Protein AF-A0A6J6MJV5-F1 (afdb_monomer)

Mean predicted aligned error: 5.66 Å

pLDDT: mean 80.17, std 11.16, range [46.12, 89.5]

Radius of gyration: 9.92 Å; Cα contacts (8 Å, |Δi|>4): 78; chains: 1; bounding box: 23×20×25 Å

Nearest PDB structures (foldseek):
  7ena-assembly1_4  TM=5.634E-01  e=6.752E+00  Homo sapiens

Solvent-accessible surface area (backbone atoms only — not comparable to full-atom values): 3447 Å² total; per-residue (Å²): 139,70,56,62,77,40,90,79,19,40,57,47,85,77,46,52,77,66,35,47,55,52,48,50,56,34,39,77,68,56,21,28,34,64,76,40,45,77,71,47,24,49,23,59,27,81,67,21,57,78,46,38,71,58,55,50,51,64,52,71,106

Organism: NCBI:txid449393

Secondary structure (DSSP, 8-state):
--GGGSTT-EEGGGS-HHHHHHHHHHHHTTSB-HHHHHTTEE-B-HHHHHTHHHHHHHH--

Sequence (61 aa):
MLQIRLVDGIDRKTLTSEQDSNAARYLESDHISYSHWSQGRVVLTQSGRLIADRIVRELMV

Structure (mmCIF, N/CA/C/O backbone):
data_AF-A0A6J6MJV5-F1
#
_entry.id   AF-A0A6J6MJV5-F1
#
loop_
_atom_site.group_PDB
_atom_site.id
_atom_site.type_symbol
_atom_site.label_atom_id
_atom_site.label_alt_id
_atom_site.label_comp_id
_atom_site.label_asym_id
_atom_site.label_entity_id
_atom_site.label_seq_id
_atom_site.pdbx_PDB_ins_code
_atom_site.Cartn_x
_atom_site.Cartn_y
_atom_site.Cartn_z
_atom_site.occupancy
_atom_site.B_iso_or_equiv
_atom_site.auth_seq_id
_atom_site.auth_comp_id
_atom_site.auth_asym_id
_atom_site.auth_atom_id
_atom_site.pdbx_PDB_model_num
ATOM 1 N N . MET A 1 1 ? 2.831 -4.016 -15.072 1.00 46.12 1 MET A N 1
ATOM 2 C CA . MET A 1 1 ? 1.364 -3.893 -14.887 1.00 46.12 1 MET A CA 1
ATOM 3 C C . MET A 1 1 ? 1.005 -4.469 -13.513 1.00 46.12 1 MET A C 1
ATOM 5 O O . MET A 1 1 ? 0.801 -5.662 -13.391 1.00 46.12 1 MET A O 1
ATOM 9 N N . LEU A 1 2 ? 1.283 -3.727 -12.433 1.00 51.94 2 LEU A N 1
ATOM 10 C CA . LEU A 1 2 ? 0.335 -2.902 -11.649 1.00 51.94 2 LEU A CA 1
A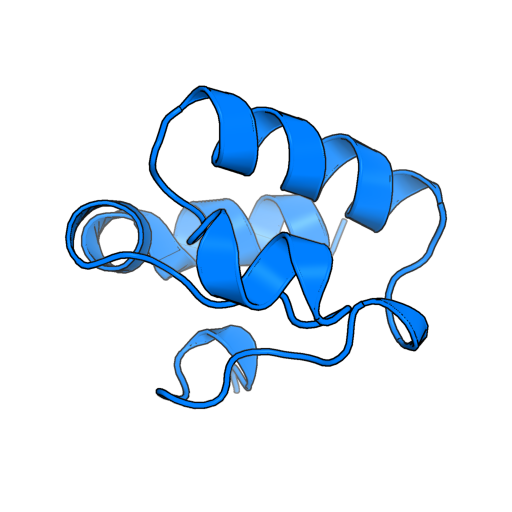TOM 11 C C . LEU A 1 2 ? -0.665 -3.700 -10.771 1.00 51.94 2 LEU A C 1
ATOM 13 O O . LEU A 1 2 ? -1.858 -3.415 -10.778 1.00 51.94 2 LEU A O 1
ATOM 17 N N . GLN A 1 3 ? -0.178 -4.653 -9.961 1.00 53.62 3 GLN A N 1
ATOM 18 C CA . GLN A 1 3 ? -1.001 -5.348 -8.950 1.00 53.62 3 GLN A CA 1
ATOM 19 C C . GLN A 1 3 ? -1.511 -4.424 -7.828 1.00 53.62 3 GLN A C 1
ATOM 21 O O . GLN A 1 3 ? -2.589 -4.664 -7.304 1.00 53.62 3 GLN A O 1
ATOM 26 N N . ILE A 1 4 ? -0.830 -3.310 -7.531 1.00 53.19 4 ILE A N 1
ATOM 27 C CA . ILE A 1 4 ? -1.312 -2.303 -6.559 1.00 53.19 4 ILE A CA 1
ATOM 28 C C . ILE A 1 4 ? -2.645 -1.652 -6.970 1.00 53.19 4 ILE A C 1
ATOM 30 O O . ILE A 1 4 ? -3.367 -1.137 -6.119 1.00 53.19 4 ILE A O 1
ATOM 34 N N . ARG A 1 5 ? -3.005 -1.675 -8.263 1.00 56.56 5 ARG A N 1
ATOM 35 C CA . ARG A 1 5 ? -4.295 -1.144 -8.736 1.00 56.56 5 ARG A CA 1
ATOM 36 C C . ARG A 1 5 ? -5.469 -2.100 -8.492 1.00 56.56 5 ARG A C 1
ATOM 38 O O . ARG A 1 5 ? -6.613 -1.695 -8.696 1.00 56.56 5 ARG A O 1
ATOM 45 N N . LEU A 1 6 ? -5.215 -3.349 -8.096 1.00 57.31 6 LEU A N 1
ATOM 46 C CA . LEU A 1 6 ? -6.275 -4.305 -7.790 1.00 57.31 6 LEU A CA 1
ATOM 47 C C . LEU A 1 6 ? -6.957 -3.932 -6.473 1.00 57.31 6 LEU A C 1
ATOM 49 O O . LEU A 1 6 ? -6.322 -3.452 -5.538 1.00 57.31 6 LEU A O 1
ATOM 53 N N . VAL A 1 7 ? -8.267 -4.180 -6.404 1.00 58.22 7 VAL A N 1
ATOM 54 C CA . VAL A 1 7 ? -9.078 -3.974 -5.192 1.00 58.22 7 VAL A CA 1
ATOM 55 C C . VAL A 1 7 ? -8.493 -4.697 -3.976 1.00 58.22 7 VAL A C 1
ATOM 57 O O . VAL A 1 7 ? -8.597 -4.178 -2.871 1.00 58.22 7 VAL A O 1
ATOM 60 N N . ASP A 1 8 ? -7.836 -5.836 -4.203 1.00 59.91 8 ASP A N 1
ATOM 61 C CA . ASP A 1 8 ? -7.196 -6.659 -3.175 1.00 59.91 8 ASP A CA 1
ATOM 62 C C . ASP A 1 8 ? -5.888 -6.080 -2.615 1.00 59.91 8 ASP A C 1
ATOM 64 O O . ASP A 1 8 ? -5.437 -6.521 -1.555 1.00 59.91 8 ASP A O 1
ATOM 68 N N . GLY A 1 9 ? -5.291 -5.092 -3.291 1.00 74.25 9 GLY A N 1
ATOM 69 C CA . GLY A 1 9 ? -3.980 -4.558 -2.936 1.00 74.25 9 GLY A CA 1
ATOM 70 C C . GLY A 1 9 ? -2.843 -5.560 -3.148 1.00 74.25 9 GLY A C 1
ATOM 71 O O . GLY A 1 9 ? -2.949 -6.486 -3.953 1.00 74.25 9 GLY A O 1
ATOM 72 N N . ILE A 1 10 ? -1.736 -5.360 -2.432 1.00 80.12 10 ILE A N 1
ATOM 73 C CA . ILE A 1 10 ? -0.606 -6.301 -2.391 1.00 80.12 10 ILE A CA 1
ATOM 74 C C . ILE A 1 10 ? -0.335 -6.764 -0.963 1.00 80.12 10 ILE A C 1
ATOM 76 O O . ILE A 1 10 ? -0.646 -6.067 0.003 1.00 80.12 10 ILE A O 1
ATOM 80 N N . ASP A 1 11 ? 0.248 -7.950 -0.822 1.00 81.88 11 ASP A N 1
ATOM 81 C CA . ASP A 1 11 ? 0.603 -8.479 0.490 1.00 81.88 11 ASP A CA 1
ATOM 82 C C . ASP A 1 11 ? 1.801 -7.710 1.056 1.00 81.88 11 ASP A C 1
ATOM 84 O O . ASP A 1 11 ? 2.836 -7.577 0.399 1.00 81.88 11 ASP A O 1
ATOM 88 N N . ARG A 1 12 ? 1.682 -7.208 2.286 1.00 82.50 12 ARG A N 1
ATOM 89 C CA . ARG A 1 12 ? 2.747 -6.449 2.952 1.00 82.50 12 ARG A CA 1
ATOM 90 C C . ARG A 1 12 ? 4.021 -7.282 3.099 1.00 82.50 12 ARG A C 1
ATOM 92 O O . ARG A 1 12 ? 5.110 -6.729 3.083 1.00 82.50 12 ARG A O 1
ATOM 99 N N . LYS A 1 13 ? 3.916 -8.614 3.167 1.00 80.56 13 LYS A N 1
ATOM 100 C CA . LYS A 1 13 ? 5.081 -9.513 3.238 1.00 80.56 13 LYS A CA 1
ATOM 101 C C . LYS A 1 13 ? 5.896 -9.557 1.949 1.00 80.56 13 LYS A C 1
ATOM 103 O O . LYS A 1 13 ? 7.022 -10.040 1.969 1.00 80.56 13 LYS A O 1
ATOM 108 N N . THR A 1 14 ? 5.327 -9.106 0.833 1.00 81.19 14 THR A N 1
ATOM 109 C CA . THR A 1 14 ? 6.053 -8.992 -0.441 1.00 81.19 14 THR A CA 1
ATOM 110 C C . THR A 1 14 ? 6.853 -7.698 -0.543 1.00 81.19 14 THR A C 1
ATOM 112 O O . THR A 1 14 ? 7.674 -7.572 -1.447 1.00 81.19 14 THR A O 1
ATOM 115 N N . LEU A 1 15 ? 6.631 -6.758 0.383 1.00 79.94 15 LEU A N 1
ATOM 116 C CA . LEU A 1 15 ? 7.354 -5.500 0.441 1.00 79.94 15 LEU A CA 1
ATOM 117 C C . LEU A 1 15 ? 8.702 -5.675 1.140 1.00 79.94 15 LEU A C 1
ATOM 119 O O . LEU A 1 15 ? 8.819 -6.366 2.153 1.00 79.94 15 LEU A O 1
ATOM 123 N N . THR A 1 16 ? 9.722 -5.005 0.615 1.00 83.81 16 THR A N 1
ATOM 124 C CA . THR A 1 16 ? 10.988 -4.798 1.321 1.00 83.81 16 THR A CA 1
ATOM 125 C C . THR A 1 16 ? 10.802 -3.784 2.452 1.00 83.81 16 THR A C 1
ATOM 127 O O . THR A 1 16 ? 9.838 -3.018 2.471 1.00 83.81 16 THR A O 1
ATOM 130 N N . SER A 1 17 ? 11.747 -3.727 3.393 1.00 83.75 17 SER A N 1
ATOM 131 C CA . SER A 1 17 ? 11.692 -2.773 4.512 1.00 83.75 17 SER A CA 1
ATOM 132 C C . SER A 1 17 ? 11.595 -1.308 4.061 1.00 83.75 17 SER A C 1
ATOM 134 O O . SER A 1 17 ? 10.969 -0.496 4.738 1.00 83.75 17 SER A O 1
ATOM 136 N N . GLU A 1 18 ? 12.195 -0.964 2.917 1.00 84.25 18 GLU A N 1
ATOM 137 C CA . GLU A 1 18 ? 12.122 0.386 2.348 1.00 84.25 18 GLU A CA 1
ATOM 138 C C . GLU A 1 18 ? 10.725 0.685 1.794 1.00 84.25 18 GLU A C 1
ATOM 140 O O . GLU A 1 18 ? 10.128 1.717 2.110 1.00 84.25 18 GLU A O 1
ATOM 145 N N . GLN A 1 19 ? 10.155 -0.266 1.053 1.00 83.31 19 GLN A N 1
ATOM 146 C CA . GLN A 1 19 ? 8.799 -0.156 0.526 1.00 83.31 19 GLN A CA 1
ATOM 147 C C . GLN A 1 19 ? 7.754 -0.107 1.646 1.00 83.31 19 GLN A C 1
ATOM 149 O O . GLN A 1 19 ? 6.788 0.643 1.543 1.00 83.31 19 GLN A O 1
ATOM 154 N N . ASP A 1 20 ? 7.952 -0.860 2.730 1.00 85.81 20 ASP A N 1
ATOM 155 C CA . ASP A 1 20 ? 7.075 -0.832 3.903 1.00 85.81 20 ASP A CA 1
ATOM 156 C C . ASP A 1 20 ? 7.075 0.546 4.579 1.00 85.81 20 ASP A C 1
ATOM 158 O O . ASP A 1 20 ? 6.019 1.093 4.895 1.00 85.81 20 ASP A O 1
ATOM 162 N N . SER A 1 21 ? 8.258 1.148 4.722 1.00 87.00 21 SER A N 1
ATOM 163 C CA . SER A 1 21 ? 8.422 2.498 5.271 1.00 87.00 21 SER A CA 1
ATOM 164 C C . SER A 1 21 ? 7.782 3.563 4.372 1.00 87.00 21 SER A C 1
ATOM 166 O O . SER A 1 21 ? 7.064 4.443 4.851 1.00 87.00 21 SER A O 1
ATOM 168 N N . ASN A 1 22 ? 7.958 3.453 3.051 1.00 86.44 22 ASN A N 1
ATOM 169 C CA . ASN A 1 22 ? 7.298 4.341 2.092 1.00 86.44 22 ASN A CA 1
ATOM 170 C C . ASN A 1 22 ? 5.775 4.163 2.112 1.00 86.44 22 ASN A C 1
ATOM 172 O O . ASN A 1 22 ? 5.042 5.151 2.107 1.00 86.44 22 ASN A O 1
ATOM 176 N N . ALA A 1 23 ? 5.282 2.927 2.200 1.00 84.75 23 ALA A N 1
ATOM 177 C CA . ALA A 1 23 ? 3.859 2.646 2.331 1.00 84.75 23 ALA A CA 1
ATOM 178 C C . ALA A 1 23 ? 3.283 3.212 3.643 1.00 84.75 23 ALA A C 1
ATOM 180 O O . ALA A 1 23 ? 2.198 3.787 3.627 1.00 84.75 23 ALA A O 1
ATOM 181 N N . ALA A 1 24 ? 4.019 3.170 4.756 1.00 86.75 24 ALA A N 1
ATOM 182 C CA . ALA A 1 24 ? 3.577 3.772 6.015 1.00 86.75 24 ALA 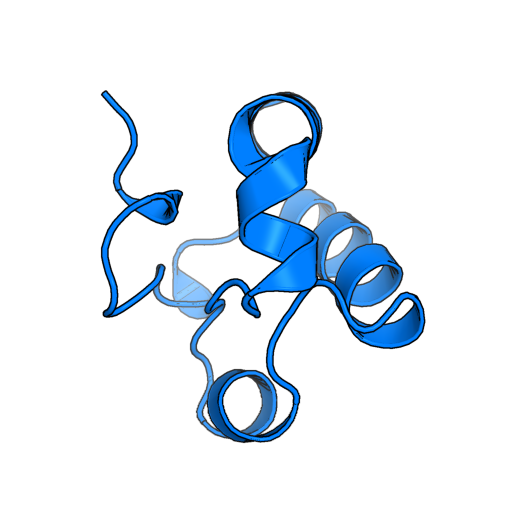A CA 1
ATOM 183 C C . ALA A 1 24 ? 3.314 5.290 5.898 1.00 86.75 24 ALA A C 1
ATOM 185 O O . ALA A 1 24 ? 2.346 5.788 6.466 1.00 86.75 24 ALA A O 1
ATOM 186 N N . ARG A 1 25 ? 4.069 6.027 5.073 1.00 89.50 25 ARG A N 1
ATOM 187 C CA . ARG A 1 25 ? 3.805 7.463 4.818 1.00 89.50 25 ARG A CA 1
ATOM 188 C C . ARG A 1 25 ? 2.463 7.703 4.118 1.00 89.50 25 ARG A C 1
ATOM 190 O O . ARG A 1 25 ? 1.768 8.689 4.367 1.00 89.50 25 ARG A O 1
ATOM 197 N N . TYR A 1 26 ? 2.081 6.785 3.232 1.00 87.12 26 TYR A N 1
ATOM 198 C CA . TYR A 1 26 ? 0.794 6.822 2.537 1.00 87.12 26 TYR A CA 1
ATOM 199 C C . TYR A 1 26 ? -0.364 6.329 3.416 1.00 87.12 26 TYR A C 1
ATOM 201 O O . TYR A 1 26 ? -1.512 6.691 3.157 1.00 87.12 26 TYR A O 1
ATOM 209 N N . LEU A 1 27 ? -0.076 5.557 4.467 1.00 88.06 27 LEU A N 1
ATOM 210 C CA . LEU A 1 27 ? -1.029 5.236 5.529 1.00 88.06 27 LEU A CA 1
ATOM 211 C C . LEU A 1 27 ? -1.393 6.489 6.336 1.00 88.06 27 LEU A C 1
ATOM 213 O O . LEU A 1 27 ? -2.571 6.748 6.556 1.00 88.06 27 LEU A O 1
ATOM 217 N N . GLU A 1 28 ? -0.397 7.293 6.722 1.00 87.19 28 GLU A N 1
ATOM 218 C CA . GLU A 1 28 ? -0.612 8.554 7.452 1.00 87.19 28 GLU A CA 1
ATOM 219 C C . GLU A 1 28 ? -1.393 9.589 6.629 1.00 87.19 28 GLU A C 1
ATOM 221 O O . GLU A 1 28 ? -2.148 10.386 7.177 1.00 87.19 28 GLU A O 1
ATOM 226 N N . SER A 1 29 ? -1.243 9.550 5.303 1.00 86.94 29 SER A N 1
ATOM 227 C CA . SER A 1 29 ? -1.913 10.466 4.369 1.00 86.94 29 SER A CA 1
ATOM 228 C C . SER A 1 29 ? -3.306 9.989 3.919 1.00 86.94 29 SER A C 1
ATOM 230 O O . SER A 1 29 ? -3.849 10.524 2.954 1.00 86.94 29 SER A O 1
ATOM 232 N N . ASP A 1 30 ? -3.868 8.957 4.559 1.00 87.88 30 ASP A N 1
ATOM 233 C CA . ASP A 1 30 ? -5.173 8.353 4.227 1.00 87.88 30 ASP A CA 1
ATOM 234 C C . ASP A 1 30 ? -5.273 7.807 2.782 1.00 87.88 30 ASP A C 1
ATOM 236 O O . ASP A 1 30 ? -6.347 7.623 2.202 1.00 87.88 30 ASP A O 1
ATOM 240 N N . HIS A 1 31 ? -4.126 7.520 2.162 1.00 89.44 31 HIS A N 1
ATOM 241 C CA . HIS A 1 31 ? -4.034 6.941 0.820 1.00 89.44 31 HIS A CA 1
ATOM 242 C C . HIS A 1 31 ? -4.016 5.407 0.844 1.00 89.44 31 HIS A C 1
ATOM 244 O O . HIS A 1 31 ? -4.405 4.771 -0.139 1.00 89.44 31 HIS A O 1
ATOM 250 N N . ILE A 1 32 ? -3.621 4.802 1.965 1.00 89.06 32 ILE A N 1
ATOM 251 C CA . ILE A 1 32 ? -3.713 3.360 2.213 1.00 89.06 32 ILE A CA 1
ATOM 252 C C . ILE A 1 32 ? -4.737 3.096 3.310 1.00 89.06 32 ILE A C 1
ATOM 254 O O . ILE A 1 32 ? -4.811 3.801 4.310 1.00 89.06 32 ILE A O 1
ATOM 258 N N . SER A 1 33 ? -5.540 2.054 3.119 1.00 88.38 33 SER A N 1
ATOM 259 C CA . SER A 1 33 ? -6.567 1.660 4.072 1.00 88.38 33 SER A CA 1
ATOM 260 C C . SER A 1 33 ? -5.940 1.080 5.338 1.00 88.38 33 SER A C 1
ATOM 262 O O . SER A 1 33 ? -5.334 0.008 5.302 1.00 88.38 33 SER A O 1
ATOM 264 N N . TYR A 1 34 ? -6.171 1.741 6.474 1.00 87.12 34 TYR A N 1
ATOM 265 C CA . TYR A 1 34 ? -5.701 1.277 7.781 1.00 87.12 34 TYR A CA 1
ATOM 266 C C . TYR A 1 34 ? -6.246 -0.100 8.169 1.00 87.12 34 TYR A C 1
ATOM 268 O O . TYR A 1 34 ? -5.516 -0.945 8.687 1.00 87.12 34 TYR A O 1
ATOM 276 N N . SER A 1 35 ? -7.514 -0.365 7.846 1.00 87.06 35 SER A N 1
ATOM 277 C CA . SER A 1 35 ? -8.157 -1.655 8.108 1.00 87.06 35 SER A CA 1
ATOM 278 C C . SER A 1 35 ? -7.424 -2.812 7.425 1.00 87.06 35 SER A C 1
ATOM 280 O O . SER A 1 35 ? -7.173 -3.836 8.054 1.00 87.06 35 SER A O 1
ATOM 282 N N . HIS A 1 36 ? -7.026 -2.631 6.162 1.00 87.19 36 HIS A N 1
ATOM 283 C CA . HIS A 1 36 ? -6.283 -3.645 5.411 1.00 87.19 36 HIS A CA 1
ATOM 284 C C . HIS A 1 36 ? -4.809 -3.695 5.831 1.00 87.19 36 HIS A C 1
ATOM 286 O O . HIS A 1 36 ? -4.235 -4.780 5.924 1.00 87.19 36 HIS A O 1
ATOM 292 N N . TRP A 1 37 ? -4.220 -2.545 6.173 1.00 87.00 37 TRP A N 1
ATOM 293 C CA . TRP A 1 37 ? -2.846 -2.459 6.668 1.00 87.00 37 TRP A CA 1
ATOM 294 C C . TRP A 1 37 ? -2.636 -3.306 7.924 1.00 87.00 37 TRP A C 1
ATOM 296 O O . TRP A 1 37 ? -1.677 -4.077 8.007 1.00 87.00 37 TRP A O 1
ATOM 306 N N . SER A 1 38 ? -3.575 -3.237 8.874 1.00 85.12 38 SER A N 1
ATOM 307 C CA . SER A 1 38 ? -3.542 -4.062 10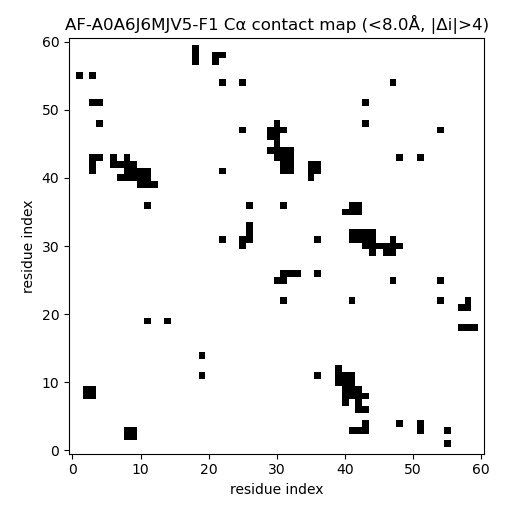.087 1.00 85.12 38 SER A CA 1
ATOM 308 C C . SER A 1 38 ? -3.693 -5.562 9.801 1.00 85.12 38 SER A C 1
ATOM 310 O O . SER A 1 38 ? -3.266 -6.375 10.617 1.00 85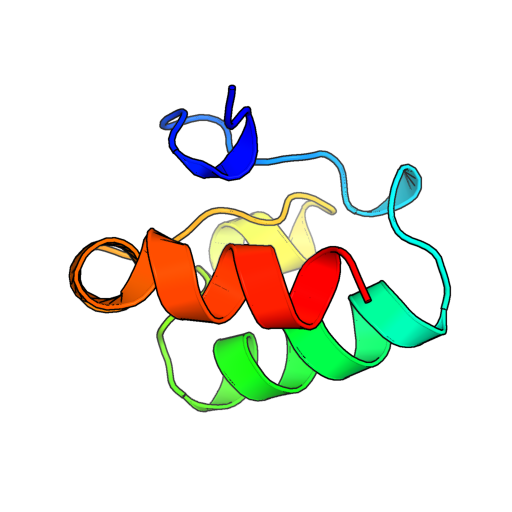.12 38 SER A O 1
ATOM 312 N N . GLN A 1 39 ? -4.276 -5.939 8.662 1.00 86.00 39 GLN A N 1
ATOM 313 C CA . GLN A 1 39 ? -4.391 -7.329 8.204 1.00 86.00 39 GLN A CA 1
ATOM 314 C C . GLN A 1 39 ? -3.166 -7.795 7.397 1.00 86.00 39 GLN A C 1
ATOM 316 O O . GLN A 1 39 ? -3.145 -8.923 6.908 1.00 86.00 39 GLN A O 1
ATOM 321 N N . GLY A 1 40 ? -2.143 -6.946 7.247 1.00 86.44 40 GLY A N 1
ATOM 322 C CA . GLY A 1 40 ? -0.951 -7.253 6.459 1.00 86.44 40 GLY A CA 1
ATOM 323 C C . GLY A 1 40 ? -1.153 -7.093 4.953 1.00 86.44 40 GLY A C 1
ATOM 324 O O . GLY A 1 40 ? -0.408 -7.686 4.178 1.00 86.44 40 GLY A O 1
ATOM 325 N N . ARG A 1 41 ? -2.136 -6.297 4.519 1.00 85.12 41 ARG A N 1
ATOM 326 C CA . ARG A 1 41 ? -2.359 -5.966 3.107 1.00 85.12 41 ARG A CA 1
ATOM 327 C C . ARG A 1 41 ? -2.239 -4.472 2.857 1.00 85.12 41 ARG A C 1
ATOM 329 O O . ARG A 1 41 ? -2.748 -3.651 3.613 1.00 85.12 41 ARG A O 1
ATOM 336 N N . VAL A 1 42 ? -1.625 -4.117 1.740 1.00 85.75 42 VAL A N 1
ATOM 337 C CA . VAL A 1 42 ? -1.502 -2.735 1.283 1.00 85.75 42 VAL A CA 1
ATOM 338 C C . VAL A 1 42 ? -2.549 -2.478 0.214 1.00 85.75 42 VAL A C 1
ATOM 340 O O . VAL A 1 42 ? -2.362 -2.822 -0.952 1.00 85.75 42 VAL A O 1
ATOM 343 N N . VAL A 1 43 ? -3.667 -1.885 0.633 1.00 87.44 43 V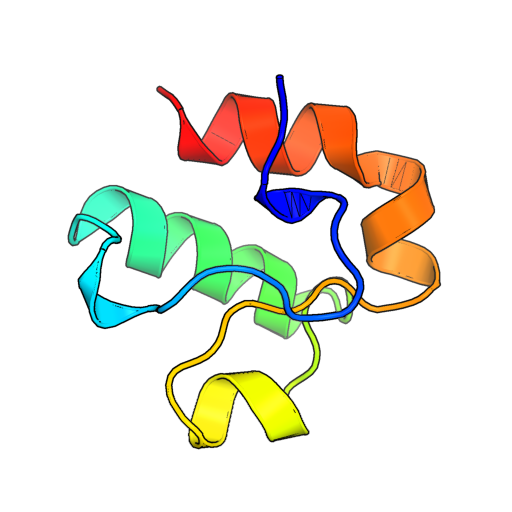AL A N 1
ATOM 344 C CA . VAL A 1 43 ? -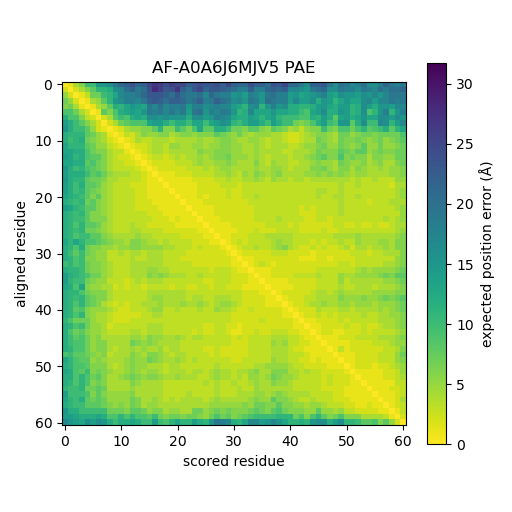4.810 -1.560 -0.230 1.00 87.44 43 VAL A CA 1
ATOM 345 C C . VAL A 1 43 ? -4.971 -0.050 -0.313 1.00 87.44 43 VAL A C 1
ATOM 347 O O . VAL A 1 43 ? -5.058 0.623 0.713 1.00 87.44 43 VAL A O 1
ATOM 350 N N . LEU A 1 44 ? -5.060 0.483 -1.531 1.00 86.50 44 LEU A N 1
ATOM 351 C CA . LEU A 1 44 ? -5.293 1.909 -1.751 1.00 86.50 44 LEU A CA 1
ATOM 352 C C . LEU A 1 44 ? -6.749 2.295 -1.456 1.00 86.50 44 LEU A C 1
ATOM 354 O O . LEU A 1 44 ? -7.686 1.663 -1.963 1.00 86.50 44 LEU A O 1
ATOM 358 N N . THR A 1 45 ? -6.928 3.379 -0.697 1.00 87.81 45 THR A N 1
ATOM 359 C CA . THR A 1 45 ? -8.228 4.041 -0.505 1.00 87.81 45 THR A CA 1
ATOM 360 C C . THR A 1 45 ? -8.693 4.697 -1.805 1.00 87.81 45 THR A C 1
ATOM 362 O O . THR A 1 45 ? -7.951 4.775 -2.788 1.00 87.81 45 THR A O 1
ATOM 365 N N . GLN A 1 46 ? -9.926 5.208 -1.833 1.00 86.31 46 GLN A N 1
ATOM 366 C CA . GLN A 1 46 ? -10.425 5.950 -2.993 1.00 86.31 46 GLN A CA 1
ATOM 367 C C . GLN A 1 46 ? -9.502 7.130 -3.352 1.00 86.31 46 GLN A C 1
ATOM 369 O O . GLN A 1 46 ? -9.163 7.298 -4.522 1.00 86.31 46 GLN A O 1
ATOM 374 N N . SER A 1 47 ? -9.018 7.869 -2.350 1.00 86.25 47 SER A N 1
ATOM 375 C CA . SER A 1 47 ? -8.066 8.971 -2.522 1.00 86.25 47 SER A CA 1
ATOM 376 C C . SER A 1 47 ? -6.688 8.485 -2.977 1.00 86.25 47 SER A C 1
ATOM 378 O O . SER A 1 47 ? -6.101 9.067 -3.886 1.00 86.25 47 SER A O 1
ATOM 380 N N . GLY A 1 48 ? -6.176 7.387 -2.409 1.00 86.69 48 GLY A N 1
ATOM 381 C CA . GLY A 1 48 ? -4.898 6.804 -2.835 1.00 86.69 48 GLY A CA 1
ATOM 382 C C . GLY A 1 48 ? -4.905 6.318 -4.284 1.00 86.69 48 GLY A C 1
ATOM 383 O O . GLY A 1 48 ? -3.896 6.420 -4.979 1.00 86.69 48 GLY A O 1
ATOM 384 N N . ARG A 1 49 ? -6.058 5.859 -4.788 1.00 85.44 49 ARG A N 1
ATOM 385 C CA . ARG A 1 49 ? -6.211 5.446 -6.192 1.00 85.44 49 ARG A CA 1
ATOM 386 C C . ARG A 1 49 ? -6.042 6.596 -7.182 1.00 85.44 49 ARG A C 1
ATOM 388 O O . ARG A 1 49 ? -5.565 6.349 -8.286 1.00 85.44 49 ARG A O 1
ATOM 395 N N . LEU A 1 50 ? -6.369 7.831 -6.794 1.00 87.25 50 LEU A N 1
ATOM 396 C CA . LEU A 1 50 ? -6.178 9.016 -7.643 1.00 87.25 50 LEU A CA 1
ATOM 397 C C . LEU A 1 50 ? -4.696 9.299 -7.917 1.00 87.25 50 LEU A C 1
ATOM 399 O O . LEU A 1 50 ? -4.355 9.848 -8.961 1.00 87.25 50 LEU A O 1
ATOM 403 N N . ILE A 1 51 ? -3.819 8.895 -6.996 1.00 86.56 51 ILE A N 1
ATOM 404 C CA . ILE A 1 51 ? -2.365 9.055 -7.100 1.00 86.56 51 ILE A CA 1
ATOM 405 C C . ILE A 1 51 ? -1.638 7.705 -7.172 1.00 86.56 51 ILE A C 1
ATOM 407 O O . ILE A 1 51 ? -0.447 7.627 -6.866 1.00 86.56 51 ILE A O 1
ATOM 411 N N . ALA A 1 52 ? -2.336 6.639 -7.584 1.00 82.56 52 ALA A N 1
ATOM 412 C CA . ALA A 1 52 ? -1.805 5.277 -7.568 1.00 82.56 52 ALA A CA 1
ATOM 413 C C . ALA A 1 52 ? -0.478 5.163 -8.324 1.00 82.56 52 ALA A C 1
ATOM 415 O O . ALA A 1 52 ? 0.444 4.522 -7.838 1.00 82.56 52 ALA A O 1
ATOM 416 N N . ASP A 1 53 ? -0.349 5.815 -9.481 1.00 83.06 53 ASP A N 1
ATOM 417 C CA . ASP A 1 53 ? 0.888 5.805 -10.269 1.00 83.06 53 ASP A CA 1
ATOM 418 C C . ASP A 1 53 ? 2.081 6.399 -9.521 1.00 83.06 53 ASP A C 1
ATOM 420 O O . ASP A 1 53 ? 3.189 5.875 -9.617 1.00 83.06 53 ASP A O 1
ATOM 424 N N . ARG A 1 54 ? 1.855 7.4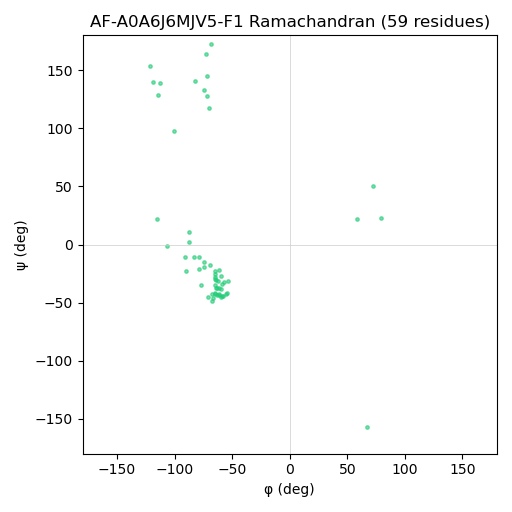55 -8.732 1.00 84.50 54 ARG A N 1
ATOM 425 C CA . ARG A 1 54 ? 2.895 8.046 -7.886 1.00 84.50 54 ARG A CA 1
ATOM 426 C C . ARG A 1 54 ? 3.285 7.084 -6.771 1.00 84.50 54 ARG A C 1
ATOM 428 O O . ARG A 1 54 ? 4.467 6.824 -6.597 1.00 84.50 54 ARG A O 1
ATOM 435 N N . ILE A 1 55 ? 2.301 6.526 -6.066 1.00 83.25 55 ILE A N 1
ATOM 436 C CA . ILE A 1 55 ? 2.539 5.578 -4.970 1.00 83.25 55 ILE A CA 1
ATOM 437 C C . ILE A 1 55 ? 3.305 4.353 -5.479 1.00 83.25 55 ILE A C 1
ATOM 439 O O . ILE A 1 55 ? 4.289 3.948 -4.876 1.00 83.25 55 ILE A O 1
ATOM 443 N N . VAL A 1 56 ? 2.902 3.796 -6.623 1.00 79.00 56 VAL A N 1
ATOM 444 C CA . VAL A 1 56 ? 3.583 2.652 -7.245 1.00 79.00 56 VAL A CA 1
ATOM 445 C C . VAL A 1 56 ? 5.017 2.996 -7.612 1.00 79.00 56 VAL A C 1
ATOM 447 O O . VAL A 1 56 ? 5.902 2.188 -7.369 1.00 79.00 56 VAL A O 1
ATOM 450 N N . ARG A 1 57 ? 5.259 4.177 -8.189 1.00 80.38 57 ARG A N 1
ATOM 451 C CA . ARG A 1 57 ? 6.609 4.600 -8.563 1.00 80.38 57 ARG A CA 1
ATOM 452 C C . ARG A 1 57 ? 7.524 4.707 -7.346 1.00 80.38 57 ARG A C 1
ATOM 454 O O . ARG A 1 57 ? 8.643 4.227 -7.404 1.00 80.38 57 ARG A O 1
ATOM 461 N N . GLU A 1 58 ? 7.021 5.266 -6.254 1.00 80.25 58 GLU A N 1
ATOM 462 C CA . GLU A 1 58 ? 7.763 5.423 -4.996 1.00 80.25 58 GLU A CA 1
ATOM 463 C C . GLU A 1 58 ? 7.919 4.096 -4.231 1.00 80.25 58 GLU A C 1
ATOM 465 O O . GLU A 1 58 ? 8.789 3.969 -3.376 1.00 80.25 58 GLU A O 1
ATOM 470 N N . LEU A 1 59 ? 7.080 3.101 -4.535 1.00 75.94 59 LEU A N 1
ATOM 471 C CA . LEU A 1 59 ? 7.198 1.7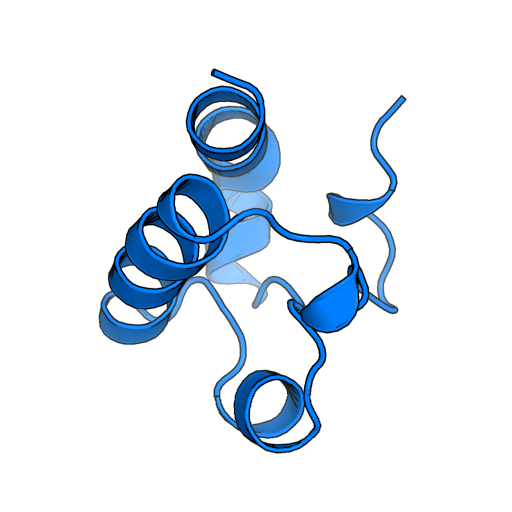36 -4.022 1.00 75.94 59 LEU A CA 1
ATOM 472 C C . LEU A 1 59 ? 8.037 0.823 -4.927 1.00 75.94 59 LEU A C 1
ATOM 474 O O . LEU A 1 59 ? 8.315 -0.294 -4.525 1.00 75.94 59 LEU A O 1
ATOM 478 N N . MET A 1 60 ? 8.397 1.215 -6.149 1.00 68.50 60 MET A N 1
ATOM 479 C CA . MET A 1 60 ? 9.194 0.387 -7.075 1.00 68.50 60 MET A CA 1
ATOM 480 C C . MET A 1 60 ? 10.641 0.866 -7.241 1.00 68.50 60 MET A C 1
ATOM 482 O O . MET A 1 60 ? 11.382 0.252 -8.011 1.00 68.50 60 MET A O 1
ATOM 486 N N . VAL A 1 61 ? 11.011 1.955 -6.569 1.00 59.28 61 VAL A N 1
ATOM 487 C CA . VAL A 1 61 ? 12.387 2.465 -6.480 1.00 59.28 61 VAL A CA 1
ATOM 488 C C . VAL A 1 61 ? 13.073 1.859 -5.267 1.00 59.28 61 VAL A C 1
ATOM 490 O O . VAL A 1 61 ? 12.357 1.639 -4.264 1.00 59.28 61 VAL A O 1
#

Foldseek 3Di:
DCQCLDQQHAFLVVADPQLNVLLVVCVVVQQFDPVVVVVRGTHGDP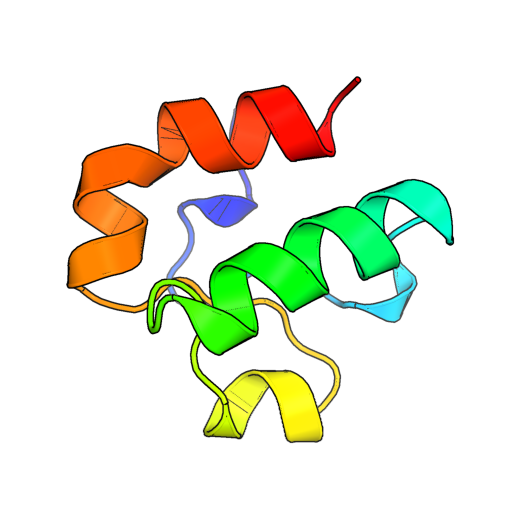VVNVCVVVNVVSRVD